Protein AF-A0A9D6J5R0-F1 (afdb_monomer_lite)

Structure (mmCIF, N/CA/C/O backbone):
data_AF-A0A9D6J5R0-F1
#
_entry.id   AF-A0A9D6J5R0-F1
#
loop_
_atom_site.group_PDB
_atom_site.id
_atom_site.type_symbol
_atom_site.label_atom_id
_atom_site.label_alt_id
_atom_site.label_comp_id
_atom_site.label_asym_id
_atom_site.label_entity_id
_atom_site.label_seq_id
_atom_site.pdbx_PDB_ins_code
_atom_site.Cartn_x
_atom_site.Cartn_y
_atom_site.Cartn_z
_atom_site.occupancy
_atom_site.B_iso_or_equiv
_atom_site.auth_seq_id
_atom_site.auth_comp_id
_atom_site.auth_asym_id
_atom_site.auth_atom_id
_atom_site.pdbx_PDB_model_num
ATOM 1 N N . MET A 1 1 ? -31.788 -23.849 7.968 1.00 37.56 1 MET A N 1
ATOM 2 C CA . MET A 1 1 ? -30.869 -22.694 8.047 1.00 37.56 1 MET A CA 1
ATOM 3 C C . MET A 1 1 ? -29.521 -23.227 8.488 1.00 37.56 1 MET A C 1
ATOM 5 O O . MET A 1 1 ? -29.416 -23.682 9.617 1.00 37.56 1 MET A O 1
ATOM 9 N N . ILE A 1 2 ? -28.543 -23.295 7.588 1.00 36.94 2 ILE A N 1
ATOM 10 C CA . ILE A 1 2 ? -27.187 -23.747 7.922 1.00 36.94 2 ILE A CA 1
ATOM 11 C C . ILE A 1 2 ? -26.351 -22.477 8.042 1.00 36.94 2 ILE A C 1
ATOM 13 O O . ILE A 1 2 ? -26.129 -21.791 7.046 1.00 36.94 2 ILE A O 1
ATOM 17 N N . GLY A 1 3 ? -25.982 -22.120 9.272 1.00 41.19 3 GLY A N 1
ATOM 18 C CA . GLY A 1 3 ? -25.091 -20.998 9.539 1.00 41.19 3 GLY A CA 1
ATOM 19 C C . GLY A 1 3 ? -23.726 -21.299 8.936 1.00 41.19 3 GLY A C 1
ATOM 20 O O . GLY A 1 3 ? -23.052 -22.232 9.368 1.00 41.19 3 GLY A O 1
ATOM 21 N N . LYS A 1 4 ? -23.337 -20.541 7.907 1.00 40.53 4 LYS A N 1
ATOM 22 C CA . LYS A 1 4 ? -21.969 -20.563 7.391 1.00 40.53 4 LYS A CA 1
ATOM 23 C C . LYS A 1 4 ? -21.061 -20.018 8.488 1.00 40.53 4 LYS A C 1
ATOM 25 O O . LYS A 1 4 ? -21.085 -18.827 8.780 1.00 40.53 4 LYS A O 1
ATOM 30 N N . ASN A 1 5 ? -20.289 -20.911 9.096 1.00 42.50 5 ASN A N 1
ATOM 31 C CA . ASN A 1 5 ? -19.138 -20.554 9.909 1.00 42.50 5 ASN A CA 1
ATOM 32 C C . ASN A 1 5 ? -18.113 -19.926 8.956 1.00 42.50 5 ASN A C 1
ATOM 34 O O . ASN A 1 5 ? -17.410 -20.636 8.239 1.00 42.50 5 ASN A O 1
ATOM 38 N N . VAL A 1 6 ? -18.104 -18.597 8.867 1.00 45.53 6 VAL A N 1
ATOM 39 C CA . VAL A 1 6 ? -17.050 -17.864 8.167 1.00 45.53 6 VAL A CA 1
ATOM 40 C C . VAL A 1 6 ? -15.828 -17.953 9.072 1.00 45.53 6 VAL A C 1
ATOM 42 O O . VAL A 1 6 ? -15.744 -17.252 10.079 1.00 45.53 6 VAL A O 1
ATOM 45 N N . GLN A 1 7 ? -14.927 -18.890 8.773 1.00 42.56 7 GLN A N 1
ATOM 46 C CA . GLN A 1 7 ? -13.601 -18.907 9.380 1.00 42.56 7 GLN A CA 1
ATOM 47 C C . GLN A 1 7 ? -12.969 -17.540 9.117 1.00 42.56 7 GLN A C 1
ATOM 49 O O . GLN A 1 7 ? -12.779 -17.152 7.966 1.00 42.56 7 GLN A O 1
ATOM 54 N N . LYS A 1 8 ? -12.695 -16.790 10.188 1.00 42.22 8 LYS A N 1
ATOM 55 C CA . LYS A 1 8 ? -11.850 -15.600 10.116 1.00 42.22 8 LYS A CA 1
ATOM 56 C C . LYS A 1 8 ? -10.459 -16.074 9.706 1.00 42.22 8 LYS A C 1
ATOM 58 O O . LYS A 1 8 ? -9.772 -16.708 10.500 1.00 42.22 8 LYS A O 1
ATOM 63 N N . VAL A 1 9 ? -10.106 -15.837 8.449 1.00 47.19 9 VAL A N 1
ATOM 64 C CA . VAL A 1 9 ? -8.767 -16.088 7.919 1.00 47.19 9 VAL A CA 1
ATOM 65 C C . VAL A 1 9 ? -7.968 -14.812 8.144 1.00 47.19 9 VAL A C 1
ATOM 67 O O . VAL A 1 9 ? -8.263 -13.777 7.548 1.00 47.19 9 VAL A O 1
ATOM 70 N N . GLU A 1 10 ? -7.005 -14.875 9.058 1.00 40.16 10 GLU A N 1
ATOM 71 C CA . GLU A 1 10 ? -6.023 -13.810 9.243 1.00 40.16 10 GLU A CA 1
ATOM 72 C C . GLU A 1 10 ? -5.066 -13.813 8.038 1.00 40.16 10 GLU A C 1
ATOM 74 O O . GLU A 1 10 ? -4.588 -14.882 7.648 1.00 40.16 10 GLU A O 1
ATOM 79 N N . PRO A 1 11 ? -4.789 -12.660 7.406 1.00 40.09 11 PRO A N 1
ATOM 80 C CA . PRO A 1 11 ? -3.810 -12.584 6.336 1.00 40.09 11 PRO A CA 1
ATOM 81 C C . PRO A 1 11 ? -2.431 -12.939 6.887 1.00 40.09 11 PRO A C 1
ATOM 83 O O . PRO A 1 11 ? -1.926 -12.327 7.831 1.00 40.09 11 PRO A O 1
ATOM 86 N N . VAL A 1 12 ? -1.818 -13.944 6.273 1.00 46.94 12 VAL A N 1
ATOM 87 C CA . VAL A 1 12 ? -0.470 -14.387 6.603 1.00 46.94 12 VAL A CA 1
ATOM 88 C C . VAL A 1 12 ? 0.517 -13.441 5.915 1.00 46.94 12 VAL A C 1
ATOM 90 O O . VAL A 1 12 ? 0.878 -13.622 4.756 1.00 46.94 12 VAL A O 1
ATOM 93 N N . TRP A 1 13 ? 0.973 -12.419 6.640 1.00 48.38 13 TRP A N 1
ATOM 94 C CA . TRP A 1 13 ? 2.070 -11.526 6.237 1.00 48.38 13 TRP A CA 1
ATOM 95 C C . TRP A 1 13 ? 3.431 -12.194 6.471 1.00 48.38 13 TRP A C 1
ATOM 97 O O . TRP A 1 13 ? 4.325 -11.624 7.103 1.00 48.38 13 TRP A O 1
ATOM 107 N N . GLU A 1 14 ? 3.569 -13.448 6.045 1.00 39.56 14 GLU A N 1
ATOM 108 C CA . GLU A 1 14 ? 4.836 -14.153 6.146 1.00 39.56 14 GLU A CA 1
ATOM 109 C C . GLU A 1 14 ? 5.825 -13.520 5.176 1.00 39.56 14 GLU A C 1
ATOM 111 O O . GLU A 1 14 ? 5.625 -13.500 3.960 1.00 39.56 14 GLU A O 1
ATOM 116 N N . THR A 1 15 ? 6.951 -13.064 5.720 1.00 38.22 15 THR A N 1
ATOM 117 C CA . THR A 1 15 ? 8.180 -12.962 4.946 1.00 38.22 15 THR A CA 1
ATOM 118 C C . THR A 1 15 ? 8.527 -14.377 4.510 1.00 38.22 15 THR A C 1
ATOM 120 O O . THR A 1 15 ? 9.216 -15.105 5.233 1.00 38.22 15 THR A O 1
ATOM 123 N N . GLN A 1 16 ? 8.032 -14.802 3.347 1.00 37.94 16 GLN A N 1
ATOM 124 C CA . GLN A 1 16 ? 8.627 -15.950 2.694 1.00 37.94 16 GLN A CA 1
ATOM 125 C C . GLN A 1 16 ? 10.123 -15.661 2.613 1.00 37.94 16 GLN A C 1
ATOM 127 O O . GLN A 1 16 ? 10.555 -14.595 2.171 1.00 37.94 16 GLN A O 1
ATOM 132 N N . THR A 1 17 ? 10.909 -16.613 3.103 1.00 36.12 17 THR A N 1
ATOM 133 C CA . THR A 1 17 ? 12.377 -16.648 3.125 1.00 36.12 17 THR A CA 1
ATOM 134 C C . THR A 1 17 ? 12.942 -16.810 1.712 1.00 36.12 17 THR A C 1
ATOM 136 O O . THR A 1 17 ? 13.875 -17.563 1.449 1.00 36.12 17 THR A O 1
ATOM 139 N N . SER A 1 18 ? 12.362 -16.084 0.771 1.00 38.81 18 SER A N 1
ATOM 140 C CA . SER A 1 18 ? 12.872 -15.869 -0.557 1.00 38.81 18 SER A CA 1
ATOM 141 C C . SER A 1 18 ? 14.034 -14.892 -0.419 1.00 38.81 18 SER A C 1
ATOM 143 O O . SER A 1 18 ? 13.887 -13.687 -0.188 1.00 38.81 18 SER A O 1
ATOM 145 N N . LYS A 1 19 ? 15.232 -15.475 -0.416 1.00 35.78 19 LYS A N 1
ATOM 146 C CA . LYS A 1 19 ? 16.489 -14.747 -0.529 1.00 35.78 19 LYS A CA 1
ATOM 147 C C . LYS A 1 19 ? 16.366 -13.856 -1.772 1.00 35.78 19 LYS A C 1
ATOM 149 O O . LYS A 1 19 ? 16.306 -14.395 -2.865 1.00 35.78 19 LYS A O 1
ATOM 154 N N . GLU A 1 20 ? 16.339 -12.535 -1.568 1.00 43.91 20 GLU A N 1
ATOM 155 C CA . GLU A 1 20 ? 16.365 -11.472 -2.601 1.00 43.91 20 GLU A CA 1
ATOM 156 C C . GLU A 1 20 ? 15.028 -10.861 -3.087 1.00 43.91 20 GLU A C 1
ATOM 158 O O . GLU A 1 20 ? 14.992 -10.278 -4.161 1.00 43.91 20 GLU A O 1
ATOM 163 N N . ILE A 1 21 ? 13.945 -10.860 -2.294 1.00 51.44 21 ILE A N 1
ATOM 164 C CA . ILE A 1 21 ? 12.719 -10.100 -2.668 1.00 51.44 21 ILE A CA 1
ATOM 165 C C . ILE A 1 21 ? 12.915 -8.573 -2.571 1.00 51.44 21 ILE A C 1
ATOM 167 O O . ILE A 1 21 ? 12.454 -7.812 -3.413 1.00 51.44 21 ILE A O 1
ATOM 171 N N . PHE A 1 22 ? 13.648 -8.077 -1.571 1.00 51.12 22 PHE A N 1
ATOM 172 C CA . PHE A 1 22 ? 13.841 -6.632 -1.426 1.00 51.12 22 PHE A CA 1
ATOM 173 C C . PHE A 1 22 ? 15.007 -6.120 -2.275 1.00 51.12 22 PHE A C 1
ATOM 175 O O . PHE A 1 22 ? 16.159 -6.139 -1.827 1.00 51.12 22 PHE A O 1
ATOM 182 N N . LEU A 1 23 ? 14.700 -5.592 -3.461 1.00 54.72 23 LEU A N 1
ATOM 183 C CA . LEU A 1 23 ? 15.693 -4.956 -4.332 1.00 54.72 23 LEU A CA 1
ATOM 184 C C . LEU A 1 23 ? 16.238 -3.630 -3.760 1.00 54.72 23 LEU A C 1
ATOM 186 O O . LEU A 1 23 ? 17.341 -3.225 -4.120 1.00 54.72 23 LEU A O 1
ATOM 190 N N . SER A 1 24 ? 15.528 -2.969 -2.831 1.00 67.81 24 SER A N 1
ATOM 191 C CA . SER A 1 24 ? 15.961 -1.696 -2.231 1.00 67.81 24 SER A CA 1
ATOM 192 C C . SER A 1 24 ? 16.086 -1.740 -0.701 1.00 67.81 24 SER A C 1
ATOM 194 O O . SER A 1 24 ? 15.292 -2.358 0.011 1.00 67.81 24 SER A O 1
ATOM 196 N N . GLU A 1 25 ? 17.089 -1.034 -0.171 1.00 75.88 25 GLU A N 1
ATOM 197 C CA . GLU A 1 25 ? 17.305 -0.846 1.275 1.00 75.88 25 GLU A CA 1
ATOM 198 C C . GLU A 1 25 ? 16.103 -0.167 1.958 1.00 75.88 25 GLU A C 1
ATOM 200 O O . GLU A 1 25 ? 15.767 -0.463 3.105 1.00 75.88 25 GLU A O 1
ATOM 205 N N . ALA A 1 26 ? 15.408 0.709 1.233 1.00 75.38 26 ALA A N 1
ATOM 206 C CA . ALA A 1 26 ? 14.221 1.388 1.728 1.00 75.38 26 ALA A CA 1
ATOM 207 C C . ALA A 1 26 ? 13.029 0.430 1.913 1.00 75.38 26 ALA A C 1
ATOM 209 O O . ALA A 1 26 ? 12.306 0.532 2.907 1.00 75.38 26 ALA A O 1
ATOM 210 N N . ALA A 1 27 ? 12.853 -0.547 1.018 1.00 74.00 27 ALA A N 1
ATOM 211 C CA . ALA A 1 27 ? 11.813 -1.561 1.165 1.00 74.00 27 ALA A CA 1
ATOM 212 C C . ALA A 1 27 ? 12.084 -2.476 2.378 1.00 74.00 27 ALA A C 1
ATOM 214 O O . ALA A 1 27 ? 11.173 -2.734 3.168 1.00 74.00 27 ALA A O 1
ATOM 215 N N . LYS A 1 28 ? 13.352 -2.854 2.620 1.00 76.81 28 LYS A N 1
ATOM 216 C CA . LYS A 1 28 ? 13.758 -3.595 3.834 1.00 76.81 28 LYS A CA 1
ATOM 217 C C . LYS A 1 28 ? 13.415 -2.829 5.113 1.00 76.81 28 LYS A C 1
ATOM 219 O O . LYS A 1 28 ? 12.818 -3.389 6.030 1.00 76.81 28 LYS A O 1
ATOM 224 N N . ARG A 1 29 ? 13.761 -1.538 5.172 1.00 81.38 29 ARG A N 1
ATOM 225 C CA . ARG A 1 29 ? 13.444 -0.666 6.320 1.00 81.38 29 ARG A CA 1
ATOM 226 C C . ARG A 1 29 ? 11.949 -0.539 6.543 1.00 81.38 29 ARG A C 1
ATOM 228 O O . ARG A 1 29 ? 11.499 -0.658 7.680 1.00 81.38 29 ARG A O 1
ATOM 235 N N . THR A 1 30 ? 11.190 -0.372 5.464 1.00 79.56 30 THR A N 1
ATOM 236 C CA . THR A 1 30 ? 9.734 -0.280 5.560 1.00 79.56 30 THR A CA 1
ATOM 237 C C . THR A 1 30 ? 9.144 -1.551 6.160 1.00 79.56 30 THR A C 1
ATOM 239 O O . THR A 1 30 ? 8.335 -1.467 7.081 1.00 79.56 30 THR A O 1
ATOM 242 N N . SER A 1 31 ? 9.602 -2.727 5.717 1.00 78.25 31 SER A N 1
ATOM 243 C CA . SER A 1 31 ? 9.169 -4.006 6.286 1.00 78.25 31 SER A CA 1
ATOM 244 C C . SER A 1 31 ? 9.413 -4.075 7.797 1.00 78.25 31 SER A C 1
ATOM 246 O O . SER A 1 31 ? 8.529 -4.499 8.538 1.00 78.25 31 SER A O 1
ATOM 248 N N . VAL A 1 32 ? 10.579 -3.634 8.281 1.00 81.88 32 VAL A N 1
ATOM 249 C CA . VAL A 1 32 ? 10.889 -3.610 9.723 1.00 81.88 32 VAL A CA 1
ATOM 250 C C . VAL A 1 32 ? 9.964 -2.647 10.474 1.00 81.88 32 VAL A C 1
ATOM 252 O O . VAL A 1 32 ? 9.397 -3.015 11.504 1.00 81.88 32 VAL A O 1
ATOM 255 N N . SER A 1 33 ? 9.772 -1.433 9.955 1.00 83.44 33 SER A N 1
ATOM 256 C CA . SER A 1 33 ? 8.907 -0.417 10.566 1.00 83.44 33 SER A CA 1
ATOM 257 C C . SER A 1 33 ? 7.441 -0.854 10.631 1.00 83.44 33 SER A C 1
ATOM 259 O O . SER A 1 33 ? 6.781 -0.634 11.647 1.00 83.44 33 SER A O 1
ATOM 261 N N . LEU A 1 34 ? 6.942 -1.519 9.586 1.00 80.69 34 LEU A N 1
ATOM 262 C CA . LEU A 1 34 ? 5.587 -2.069 9.543 1.00 80.69 34 LEU A CA 1
ATOM 263 C C . LEU A 1 34 ? 5.383 -3.152 10.604 1.00 80.69 34 LEU A C 1
ATOM 265 O O . LEU A 1 34 ? 4.410 -3.090 11.353 1.00 80.69 34 LEU A O 1
ATOM 269 N N . GLN A 1 35 ? 6.316 -4.098 10.722 1.00 78.69 35 GLN A N 1
ATOM 270 C CA . GLN A 1 35 ? 6.246 -5.151 11.741 1.00 78.69 35 GLN A CA 1
ATOM 271 C C . GLN A 1 35 ? 6.298 -4.570 13.162 1.00 78.69 35 GLN A C 1
ATOM 273 O O . GLN A 1 35 ? 5.526 -4.967 14.035 1.00 78.69 35 GLN A O 1
ATOM 278 N N . ALA A 1 36 ? 7.153 -3.568 13.389 1.00 83.50 36 ALA A N 1
ATOM 279 C CA . ALA A 1 36 ? 7.236 -2.880 14.673 1.00 83.50 36 ALA A CA 1
ATOM 280 C C . ALA A 1 36 ? 5.952 -2.110 15.023 1.00 83.50 36 ALA A C 1
ATOM 282 O O . ALA A 1 36 ? 5.570 -2.060 16.192 1.00 83.50 36 ALA A O 1
ATOM 283 N N . TRP A 1 37 ? 5.289 -1.497 14.037 1.00 82.38 37 TRP A N 1
ATOM 284 C CA . TRP A 1 37 ? 4.001 -0.831 14.236 1.00 82.38 37 TRP A CA 1
ATOM 285 C C . TRP A 1 37 ? 2.895 -1.839 14.573 1.00 82.38 37 TRP A C 1
ATOM 287 O O . TRP A 1 37 ? 2.237 -1.684 15.602 1.00 82.38 37 TRP A O 1
ATOM 297 N N . LYS A 1 38 ? 2.767 -2.924 13.799 1.00 74.06 38 LYS A N 1
ATOM 298 C CA . LYS A 1 38 ? 1.783 -3.990 14.051 1.00 74.06 38 LYS A CA 1
ATOM 299 C C . LYS A 1 38 ? 1.915 -4.600 15.447 1.00 74.06 38 LYS A C 1
ATOM 301 O O . LYS A 1 38 ? 0.924 -4.729 16.162 1.00 74.06 38 LYS A O 1
ATOM 306 N N . GLY A 1 39 ? 3.145 -4.903 15.868 1.00 75.25 39 GLY A N 1
ATOM 307 C CA . GLY A 1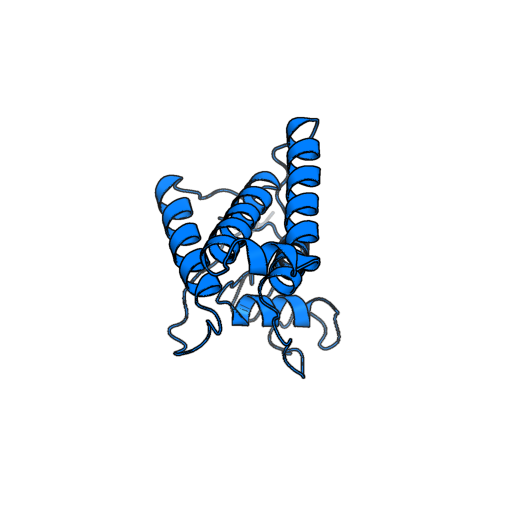 39 ? 3.415 -5.485 17.185 1.00 75.25 39 GLY A CA 1
ATOM 308 C C . GLY A 1 39 ? 3.049 -4.578 18.367 1.00 75.25 39 GLY A C 1
ATOM 309 O O . GLY A 1 39 ? 2.806 -5.080 19.461 1.00 75.25 39 GLY A O 1
ATOM 310 N N . LYS A 1 40 ? 2.984 -3.254 18.171 1.00 77.81 40 LYS A N 1
ATOM 311 C CA . LYS A 1 40 ? 2.610 -2.296 19.227 1.00 77.81 40 LYS A CA 1
ATOM 312 C C . LYS A 1 40 ? 1.104 -2.170 19.418 1.00 77.81 40 LYS A C 1
ATOM 314 O O . LYS A 1 40 ? 0.668 -1.905 20.534 1.00 77.81 40 LYS A O 1
ATOM 319 N N . GLU A 1 41 ? 0.327 -2.326 18.352 1.00 70.12 41 GLU A N 1
ATOM 320 C CA . GLU A 1 41 ? -1.106 -2.019 18.373 1.00 70.12 41 GLU A CA 1
ATOM 321 C C . GLU A 1 41 ? -2.014 -3.251 18.529 1.00 70.12 41 GLU A C 1
ATOM 323 O O . GLU A 1 41 ? -3.219 -3.084 18.700 1.00 70.12 41 GLU A O 1
ATOM 328 N N . ASN A 1 42 ? -1.457 -4.473 18.538 1.00 63.00 42 ASN A N 1
ATOM 329 C CA . ASN A 1 42 ? -2.205 -5.738 18.670 1.00 63.00 42 ASN A CA 1
ATOM 330 C C . ASN A 1 42 ? -3.452 -5.774 17.762 1.00 63.00 42 ASN A C 1
ATOM 332 O O . ASN A 1 42 ? -4.577 -6.056 18.188 1.00 63.00 42 ASN A O 1
ATOM 336 N N . LEU A 1 43 ? -3.241 -5.376 16.508 1.00 68.69 43 LEU A N 1
ATOM 337 C CA . LEU A 1 43 ? -4.297 -5.174 15.530 1.00 68.69 43 LEU A CA 1
ATOM 338 C C . LEU A 1 43 ? -4.824 -6.544 15.104 1.00 68.69 43 LEU A C 1
ATOM 340 O O . LEU A 1 43 ? -4.090 -7.341 14.550 1.00 68.69 43 LEU A O 1
ATOM 344 N N . THR A 1 44 ? -6.089 -6.818 15.418 1.00 72.88 44 THR A N 1
ATOM 345 C CA . THR A 1 44 ? -6.830 -8.034 15.013 1.00 72.88 44 THR A CA 1
ATOM 346 C C . THR A 1 44 ? -8.156 -7.666 14.335 1.00 72.88 44 THR A C 1
ATOM 348 O O . THR A 1 44 ? -9.108 -8.448 14.265 1.00 72.88 44 THR A O 1
ATOM 351 N N . ARG A 1 45 ? -8.243 -6.412 13.878 1.00 84.19 45 ARG A N 1
ATOM 352 C CA . ARG A 1 45 ? -9.425 -5.801 13.265 1.00 84.19 45 ARG A CA 1
ATOM 353 C C . ARG A 1 45 ? -9.234 -5.626 11.764 1.00 84.19 45 ARG A C 1
ATOM 355 O O . ARG A 1 45 ? -8.118 -5.687 11.251 1.00 84.19 45 ARG A O 1
ATOM 362 N N . GLU A 1 46 ? -10.334 -5.336 11.081 1.00 88.38 46 GLU A N 1
ATOM 363 C CA . GLU A 1 46 ? -10.288 -4.912 9.686 1.00 88.38 46 GLU A CA 1
ATOM 364 C C . GLU A 1 46 ? -9.535 -3.579 9.551 1.00 88.38 46 GLU A C 1
ATOM 366 O O . GLU A 1 46 ? -9.638 -2.681 10.402 1.00 88.38 46 GLU A O 1
ATOM 371 N N . ALA A 1 47 ? -8.749 -3.477 8.483 1.00 88.19 47 ALA A N 1
ATOM 372 C CA . ALA A 1 47 ? -8.011 -2.286 8.120 1.00 88.19 47 ALA A CA 1
ATOM 373 C C . ALA A 1 47 ? -8.974 -1.209 7.626 1.00 88.19 47 ALA A C 1
ATOM 375 O O . ALA A 1 47 ? -9.915 -1.469 6.877 1.00 88.19 47 ALA A O 1
ATOM 376 N N . THR A 1 48 ? -8.694 0.022 8.014 1.00 89.50 48 THR A N 1
ATOM 377 C CA . THR A 1 48 ? -9.405 1.222 7.592 1.00 89.50 48 THR A CA 1
ATOM 378 C C . THR A 1 48 ? -8.509 2.065 6.692 1.00 89.50 48 THR A C 1
ATOM 380 O O . THR A 1 48 ? -7.301 1.844 6.585 1.00 89.50 48 THR A O 1
ATOM 383 N N . GLN A 1 49 ? -9.080 3.098 6.077 1.00 88.75 49 GLN A N 1
ATOM 384 C CA . GLN A 1 49 ? -8.305 4.060 5.290 1.00 88.75 49 GLN A CA 1
ATOM 385 C C . GLN A 1 49 ? -7.206 4.752 6.117 1.00 88.75 49 GLN A C 1
ATOM 387 O O . GLN A 1 49 ? -6.128 5.018 5.591 1.00 88.75 49 GLN A O 1
ATOM 392 N N . ALA A 1 50 ? -7.432 4.984 7.416 1.00 88.44 50 ALA A N 1
ATOM 393 C CA . ALA A 1 50 ? -6.421 5.558 8.304 1.00 88.44 50 ALA A CA 1
ATOM 394 C C . ALA A 1 50 ? -5.200 4.637 8.464 1.00 88.44 50 ALA A C 1
ATOM 396 O O . ALA A 1 50 ? -4.066 5.112 8.499 1.00 88.44 50 ALA A O 1
ATOM 397 N N . ASP A 1 51 ? -5.417 3.320 8.486 1.00 88.44 51 ASP A N 1
ATOM 398 C CA . ASP A 1 51 ? -4.329 2.342 8.541 1.00 88.44 51 ASP A CA 1
ATOM 399 C C . ASP A 1 51 ? -3.518 2.342 7.247 1.00 88.44 51 ASP A C 1
ATOM 401 O O . ASP A 1 51 ? -2.291 2.305 7.291 1.00 88.44 51 ASP A O 1
ATOM 405 N N . LEU A 1 52 ? -4.181 2.456 6.090 1.00 88.94 52 LEU A N 1
ATOM 406 C CA . LEU A 1 52 ? -3.490 2.580 4.805 1.00 88.94 52 LEU A CA 1
ATOM 407 C C . LEU A 1 52 ? -2.660 3.863 4.716 1.00 88.94 52 LEU A C 1
ATOM 409 O O . LEU A 1 52 ? -1.517 3.812 4.267 1.00 88.94 52 LEU A O 1
ATOM 413 N N . VAL A 1 53 ? -3.181 4.995 5.198 1.00 90.38 53 VAL A N 1
ATOM 414 C CA . VAL A 1 53 ? -2.408 6.244 5.285 1.00 90.38 53 VAL A CA 1
ATOM 415 C C . VAL A 1 53 ? -1.217 6.080 6.229 1.00 90.38 53 VAL A C 1
ATOM 417 O O . VAL A 1 53 ? -0.107 6.491 5.890 1.00 90.38 53 VAL A O 1
ATOM 420 N N . ARG A 1 54 ? -1.395 5.412 7.377 1.00 89.56 54 ARG A N 1
ATOM 421 C CA . ARG A 1 54 ? -0.294 5.129 8.307 1.00 89.56 54 ARG A CA 1
ATOM 422 C C . ARG A 1 54 ? 0.793 4.275 7.657 1.00 89.56 54 ARG A C 1
ATOM 424 O O . ARG A 1 54 ? 1.968 4.619 7.761 1.00 89.56 54 ARG A O 1
ATOM 431 N N . ILE A 1 55 ? 0.406 3.203 6.971 1.00 88.50 55 ILE A N 1
ATOM 432 C CA . ILE A 1 55 ? 1.312 2.341 6.204 1.00 88.50 55 ILE A CA 1
ATOM 433 C C . ILE A 1 55 ? 2.034 3.161 5.129 1.00 88.50 55 ILE A C 1
ATOM 435 O O . ILE A 1 55 ? 3.255 3.075 5.012 1.00 88.50 55 ILE A O 1
ATOM 439 N N . GLY A 1 56 ? 1.310 4.003 4.389 1.00 89.38 56 GLY A N 1
ATOM 440 C CA . GLY A 1 56 ? 1.883 4.858 3.356 1.00 89.38 56 GLY A CA 1
ATOM 441 C C . GLY A 1 56 ? 2.930 5.838 3.890 1.00 89.38 56 GLY A C 1
ATOM 442 O O . GLY A 1 56 ? 4.008 5.966 3.311 1.00 89.38 56 GLY A O 1
ATOM 443 N N . ASN A 1 57 ? 2.671 6.453 5.044 1.00 90.31 57 ASN A N 1
ATOM 444 C CA . ASN A 1 57 ? 3.642 7.320 5.713 1.00 90.31 57 ASN A CA 1
ATOM 445 C C . ASN A 1 57 ? 4.927 6.561 6.086 1.00 90.31 57 ASN A C 1
ATOM 447 O O . ASN A 1 57 ? 6.019 7.087 5.886 1.00 90.31 57 ASN A O 1
ATOM 451 N N . LEU A 1 58 ? 4.833 5.300 6.526 1.00 88.56 58 LEU A N 1
ATOM 452 C CA . LEU A 1 58 ? 6.018 4.476 6.807 1.00 88.56 58 LEU A CA 1
ATOM 453 C C . LEU A 1 58 ? 6.866 4.210 5.549 1.00 88.56 58 LEU A C 1
ATOM 455 O O . LEU A 1 58 ? 8.097 4.166 5.646 1.00 88.56 58 LEU A O 1
ATOM 459 N N . PHE A 1 59 ? 6.238 4.065 4.375 1.00 86.62 59 PHE A N 1
ATOM 460 C CA . PHE A 1 59 ? 6.949 3.949 3.094 1.00 86.62 59 PHE A CA 1
ATOM 461 C C . PHE A 1 59 ? 7.688 5.239 2.730 1.00 86.62 59 PHE A C 1
ATOM 463 O O . PHE A 1 59 ? 8.878 5.190 2.414 1.00 86.62 59 PHE A O 1
ATOM 470 N N . VAL A 1 60 ? 7.019 6.391 2.819 1.00 87.75 60 VAL A N 1
ATOM 471 C CA . VAL A 1 60 ? 7.619 7.706 2.531 1.00 87.75 60 VAL A CA 1
ATOM 472 C C . VAL A 1 60 ? 8.776 8.010 3.488 1.00 87.75 60 VAL A C 1
ATOM 474 O O . VAL A 1 60 ? 9.860 8.400 3.045 1.00 87.75 60 VAL A O 1
ATOM 477 N N . GLU A 1 61 ? 8.594 7.770 4.789 1.00 88.06 61 GLU A N 1
ATOM 478 C CA . GLU A 1 61 ? 9.639 7.939 5.804 1.00 88.06 61 GLU A CA 1
ATOM 479 C C . GLU A 1 61 ? 10.859 7.063 5.491 1.00 88.06 61 GLU A C 1
ATOM 481 O O . GLU A 1 61 ? 11.989 7.551 5.456 1.00 88.06 61 GLU A O 1
ATOM 486 N N . SER A 1 62 ? 10.640 5.781 5.193 1.00 85.38 62 SER A N 1
ATOM 487 C CA . SER A 1 62 ? 11.727 4.845 4.892 1.00 85.38 62 SER A CA 1
ATOM 488 C C . SER A 1 62 ? 12.455 5.205 3.598 1.00 85.38 62 SER A C 1
ATOM 490 O O . SER A 1 62 ? 13.681 5.107 3.540 1.00 85.38 62 SER A O 1
ATOM 492 N N . PHE A 1 63 ? 11.732 5.654 2.569 1.00 84.19 63 PHE A N 1
ATOM 493 C CA . PHE A 1 63 ? 12.333 6.107 1.318 1.00 84.19 63 PHE A CA 1
ATOM 494 C C . PHE A 1 63 ? 13.172 7.373 1.517 1.00 84.19 63 PHE A C 1
ATOM 496 O O . PHE A 1 63 ? 14.333 7.406 1.100 1.00 84.19 63 PHE A O 1
ATOM 503 N N . SER A 1 64 ? 12.635 8.382 2.209 1.00 84.75 64 SER A N 1
ATOM 504 C CA . SER A 1 64 ? 13.327 9.658 2.435 1.00 84.75 64 SER A CA 1
ATOM 505 C C . SER A 1 64 ? 14.661 9.492 3.168 1.00 84.75 64 SER A C 1
ATOM 507 O O . SER A 1 64 ? 15.641 10.138 2.812 1.00 84.75 64 SER A O 1
ATOM 509 N N . GLN A 1 65 ? 14.751 8.548 4.109 1.00 84.38 65 GLN A N 1
ATOM 510 C CA . GLN A 1 65 ? 15.989 8.235 4.833 1.00 84.38 65 GLN A CA 1
ATOM 511 C C . GLN A 1 65 ? 17.093 7.625 3.958 1.00 84.38 65 GLN A C 1
ATOM 513 O O . GLN A 1 65 ? 18.257 7.627 4.356 1.00 84.38 65 GLN A O 1
ATOM 518 N N . THR A 1 66 ? 16.756 7.087 2.784 1.00 78.88 66 THR A N 1
ATOM 519 C CA . THR A 1 66 ? 17.746 6.499 1.863 1.00 78.88 66 THR A CA 1
ATOM 520 C C . THR A 1 66 ? 18.296 7.484 0.839 1.00 78.88 66 THR A C 1
ATOM 522 O O . THR A 1 66 ? 19.172 7.124 0.052 1.00 78.88 66 THR A O 1
ATOM 525 N N . LYS A 1 67 ? 17.796 8.721 0.831 1.00 79.50 67 LYS A N 1
ATOM 526 C CA . LYS A 1 67 ? 18.148 9.744 -0.152 1.00 79.50 67 LYS A CA 1
ATOM 527 C C . LYS A 1 67 ? 18.664 10.990 0.557 1.00 79.50 67 LYS A C 1
ATOM 529 O O . LYS A 1 67 ? 18.243 11.324 1.661 1.00 79.50 67 LYS A O 1
ATOM 534 N N . THR A 1 68 ? 19.579 11.708 -0.081 1.00 78.50 68 THR A N 1
ATOM 535 C CA . THR A 1 68 ? 19.979 13.030 0.412 1.00 78.50 68 THR A CA 1
ATOM 536 C C . THR A 1 68 ? 18.871 14.060 0.147 1.00 78.50 68 THR A C 1
ATOM 538 O O . THR A 1 68 ? 18.065 13.873 -0.771 1.00 78.50 68 THR A O 1
ATOM 541 N N . PRO A 1 69 ? 18.827 15.187 0.885 1.00 77.25 69 PRO A N 1
ATOM 542 C CA . PRO A 1 69 ? 17.868 16.260 0.614 1.00 77.25 69 PRO A CA 1
ATOM 543 C C . PRO A 1 69 ? 17.918 16.771 -0.830 1.00 77.25 69 PRO A C 1
ATOM 545 O O . PRO A 1 69 ? 16.879 17.098 -1.399 1.00 77.25 69 PRO A O 1
ATOM 548 N N . ASP A 1 70 ? 19.107 16.805 -1.437 1.00 75.88 70 ASP A N 1
ATOM 549 C CA . ASP A 1 70 ? 19.265 17.195 -2.838 1.00 75.88 70 ASP A CA 1
ATOM 550 C C . ASP A 1 70 ? 18.631 16.165 -3.768 1.00 75.88 70 ASP A C 1
ATOM 552 O O . ASP A 1 70 ? 17.853 16.538 -4.638 1.00 75.88 70 ASP A O 1
ATOM 556 N N . GLN A 1 71 ? 18.870 14.870 -3.538 1.00 77.06 71 GLN A N 1
ATOM 557 C CA . GLN A 1 71 ? 18.244 13.799 -4.314 1.00 77.06 71 GLN A CA 1
ATOM 558 C C . GLN A 1 71 ? 16.715 13.864 -4.237 1.00 77.06 71 GLN A C 1
ATOM 560 O O . GLN A 1 71 ? 16.060 13.814 -5.273 1.00 77.06 71 GLN A O 1
ATOM 565 N N . LEU A 1 72 ? 16.140 14.063 -3.048 1.00 75.19 72 LEU A N 1
ATOM 566 C CA . LEU A 1 72 ? 14.686 14.176 -2.873 1.00 75.19 72 LEU A CA 1
ATOM 567 C C . LEU A 1 72 ? 14.070 15.335 -3.667 1.00 75.19 72 LEU A C 1
ATOM 569 O O . LEU A 1 72 ? 12.964 15.196 -4.183 1.00 75.19 72 LEU A O 1
ATOM 573 N N . ARG A 1 73 ? 14.787 16.455 -3.836 1.00 69.06 73 ARG A N 1
ATOM 574 C CA . ARG A 1 73 ? 14.319 17.591 -4.652 1.00 69.06 73 ARG A CA 1
ATOM 575 C C . ARG A 1 73 ? 14.232 17.267 -6.142 1.00 69.06 73 ARG A C 1
ATOM 577 O O . ARG A 1 73 ? 13.435 17.892 -6.837 1.00 69.06 73 ARG A O 1
ATOM 584 N N . PHE A 1 74 ? 15.032 16.318 -6.628 1.00 68.06 74 PHE A N 1
ATOM 585 C CA . PHE A 1 74 ? 15.008 15.887 -8.028 1.00 68.06 74 PHE A CA 1
ATOM 586 C C . PHE A 1 74 ? 13.915 14.846 -8.314 1.00 68.06 74 PHE A C 1
ATOM 588 O O . PHE A 1 74 ? 13.470 14.737 -9.457 1.00 68.06 74 PHE A O 1
ATOM 595 N N . PHE A 1 75 ? 13.427 14.121 -7.302 1.00 67.75 75 PHE A N 1
ATOM 596 C CA . PHE A 1 75 ? 12.384 13.109 -7.478 1.00 67.75 75 PHE A CA 1
ATOM 597 C C . PHE A 1 75 ? 10.980 13.727 -7.469 1.00 67.75 75 PHE A C 1
ATOM 599 O O . PHE A 1 75 ? 10.316 13.816 -6.437 1.00 67.75 75 PHE A O 1
ATOM 606 N N . GLY A 1 76 ? 10.493 14.112 -8.653 1.00 64.94 76 GLY A N 1
ATOM 607 C CA . GLY A 1 76 ? 9.129 14.626 -8.833 1.00 64.94 76 GLY A CA 1
ATOM 608 C C . GLY A 1 76 ? 8.036 13.685 -8.302 1.00 64.94 76 GLY A C 1
ATOM 609 O O . GLY A 1 76 ? 7.065 14.160 -7.716 1.00 64.94 76 GLY A O 1
ATOM 610 N N . ASN A 1 77 ? 8.226 12.367 -8.428 1.00 73.81 77 ASN A N 1
ATOM 611 C CA . ASN A 1 77 ? 7.258 11.348 -7.999 1.00 73.81 77 ASN A CA 1
ATOM 612 C C . ASN A 1 77 ? 7.161 11.222 -6.468 1.00 73.81 77 ASN A C 1
ATOM 614 O O . ASN A 1 77 ? 6.062 11.072 -5.935 1.00 73.81 77 ASN A O 1
ATOM 618 N N . PHE A 1 78 ? 8.279 11.390 -5.749 1.00 78.50 78 PHE A N 1
ATOM 619 C CA . PHE A 1 78 ? 8.294 11.414 -4.280 1.00 78.50 78 PHE A CA 1
ATOM 620 C C . PHE A 1 78 ? 7.367 12.509 -3.737 1.00 78.50 78 PHE A C 1
ATOM 622 O O . PHE A 1 78 ? 6.506 12.250 -2.898 1.00 78.50 78 PHE A O 1
ATOM 629 N N . ARG A 1 79 ? 7.467 13.722 -4.297 1.00 81.25 79 ARG A N 1
ATOM 630 C CA . ARG A 1 79 ? 6.608 14.846 -3.907 1.00 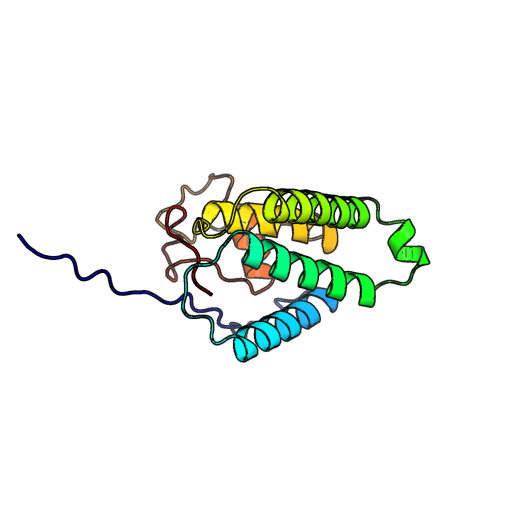81.25 79 ARG A CA 1
ATOM 631 C C . ARG A 1 79 ? 5.129 14.584 -4.209 1.00 81.25 79 ARG A C 1
ATOM 633 O O . ARG A 1 79 ? 4.273 15.030 -3.454 1.00 81.25 79 ARG A O 1
ATOM 640 N N . GLN A 1 80 ? 4.813 13.878 -5.296 1.00 83.31 80 GLN A N 1
ATOM 641 C CA . GLN A 1 80 ? 3.427 13.511 -5.611 1.00 83.31 80 GLN A CA 1
ATOM 642 C C . GLN A 1 80 ? 2.863 12.501 -4.608 1.00 83.31 80 GLN A C 1
ATOM 644 O O . GLN A 1 80 ? 1.728 12.663 -4.165 1.00 83.31 80 GLN A O 1
ATOM 649 N N . SER A 1 81 ? 3.663 11.514 -4.198 1.00 85.25 81 SER A N 1
ATOM 650 C CA . SER A 1 81 ? 3.294 10.557 -3.148 1.00 85.25 81 SER A CA 1
ATOM 651 C C . SER A 1 81 ? 3.027 11.246 -1.805 1.00 85.25 81 SER A C 1
ATOM 653 O O . SER A 1 81 ? 2.006 10.978 -1.171 1.00 85.25 81 SER A O 1
ATOM 655 N N . GLU A 1 82 ? 3.879 12.194 -1.398 1.00 86.00 82 GLU A N 1
ATOM 656 C CA . GLU A 1 82 ? 3.656 12.999 -0.187 1.00 86.00 82 GLU A CA 1
ATOM 657 C C . GLU A 1 82 ? 2.364 13.820 -0.264 1.00 86.00 82 GLU A C 1
ATOM 659 O O . GLU A 1 82 ? 1.548 13.786 0.657 1.00 86.00 82 GLU A O 1
ATOM 664 N N . LEU A 1 83 ? 2.145 14.538 -1.371 1.00 87.31 83 LEU A N 1
ATOM 665 C CA . LEU A 1 83 ? 0.939 15.350 -1.564 1.00 87.31 83 LEU A CA 1
ATOM 666 C C . LEU A 1 83 ? -0.333 14.493 -1.581 1.00 87.31 83 LEU A C 1
ATOM 668 O O . LEU A 1 83 ? -1.364 14.908 -1.047 1.00 87.31 83 LEU A O 1
ATOM 672 N N . TYR A 1 84 ? -0.263 13.299 -2.170 1.00 88.06 84 TYR A N 1
ATOM 673 C CA . TYR A 1 84 ? -1.366 12.345 -2.184 1.00 88.06 84 TYR A CA 1
ATOM 674 C C . TYR A 1 84 ? -1.756 11.912 -0.766 1.00 88.06 84 TYR A C 1
ATOM 676 O O . TYR A 1 84 ? -2.930 12.015 -0.403 1.00 88.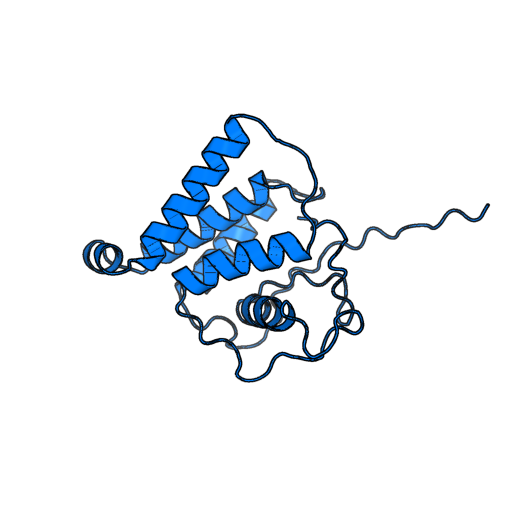06 84 TYR A O 1
ATOM 684 N N . LEU A 1 85 ? -0.783 11.505 0.057 1.00 89.88 85 LEU A N 1
ATOM 685 C CA . LEU A 1 85 ? -1.033 11.116 1.448 1.00 89.88 85 LEU A CA 1
ATOM 686 C C . LEU A 1 85 ? -1.564 12.285 2.285 1.00 89.88 85 LEU A C 1
ATOM 688 O O . LEU A 1 85 ? -2.557 12.114 2.986 1.00 89.88 85 LEU A O 1
ATOM 692 N N . GLN A 1 86 ? -0.983 13.482 2.152 1.00 88.62 86 GLN A N 1
ATOM 693 C CA . GLN A 1 86 ? -1.453 14.684 2.856 1.00 88.62 86 GLN A CA 1
ATOM 694 C C . GLN A 1 86 ? -2.905 15.034 2.500 1.00 88.62 86 GLN A C 1
ATOM 696 O O . GLN A 1 86 ? -3.705 15.375 3.372 1.00 88.62 86 GLN A O 1
ATOM 701 N N . SER A 1 87 ? -3.272 14.933 1.218 1.00 87.25 87 SER A N 1
ATOM 702 C CA . SER A 1 87 ? -4.645 15.176 0.768 1.00 87.25 87 SER A CA 1
ATOM 703 C C . SER A 1 87 ? -5.632 14.170 1.366 1.00 87.25 87 SER A C 1
ATOM 705 O O . SER A 1 87 ? -6.753 14.540 1.726 1.00 87.25 87 SER A O 1
ATOM 707 N N . LEU A 1 88 ? -5.239 12.900 1.464 1.00 86.31 88 LEU A N 1
ATOM 708 C CA . LEU A 1 88 ? -6.072 11.859 2.062 1.00 86.31 88 LEU A CA 1
ATOM 709 C C . LEU A 1 88 ? -6.199 12.029 3.572 1.00 86.31 88 LEU A C 1
ATOM 711 O O . LEU A 1 88 ? -7.308 11.969 4.088 1.00 86.31 88 LEU A O 1
ATOM 715 N N . GLU A 1 89 ? -5.103 12.307 4.271 1.00 86.69 89 GLU A N 1
ATOM 716 C CA . GLU A 1 89 ? -5.109 12.565 5.712 1.00 86.69 89 GLU A CA 1
ATOM 717 C C . GLU A 1 89 ? -6.021 13.745 6.070 1.00 86.69 89 GLU A C 1
ATOM 719 O O . GLU A 1 89 ? -6.841 13.661 6.990 1.00 86.69 89 GLU A O 1
ATOM 724 N N . LYS A 1 90 ? -5.972 14.818 5.272 1.00 86.69 90 LYS A N 1
ATOM 725 C CA . LYS A 1 90 ? -6.909 15.935 5.399 1.00 86.69 90 LYS A CA 1
ATOM 726 C C . LYS A 1 90 ? -8.362 15.477 5.221 1.00 86.69 90 LYS A C 1
ATOM 728 O O . LYS A 1 90 ? -9.207 15.796 6.046 1.00 86.69 90 LYS A O 1
ATOM 733 N N . THR A 1 91 ? -8.646 14.678 4.196 1.00 83.00 91 THR A N 1
ATOM 734 C CA . THR A 1 91 ? -10.009 14.179 3.931 1.00 83.00 91 THR A CA 1
ATOM 735 C C . THR A 1 91 ? -10.527 13.289 5.069 1.00 83.00 91 THR A C 1
ATOM 737 O O . THR A 1 91 ? -11.685 13.399 5.473 1.00 83.00 91 THR A O 1
ATOM 740 N N . LEU A 1 92 ? -9.665 12.431 5.623 1.00 83.25 92 LEU A N 1
ATOM 741 C CA . LEU A 1 92 ? -9.996 11.546 6.742 1.00 83.25 92 LEU A CA 1
ATOM 742 C C . LEU A 1 92 ? -10.276 12.320 8.028 1.00 83.25 92 LEU A C 1
ATOM 744 O O . LEU A 1 92 ? -11.236 12.002 8.728 1.00 83.25 92 LEU A O 1
ATOM 748 N N . SER A 1 93 ? -9.469 13.343 8.322 1.00 78.12 93 SER A N 1
ATOM 749 C CA . SER A 1 93 ? -9.688 14.199 9.494 1.00 78.12 93 SER A CA 1
ATOM 750 C C . SER A 1 93 ? -10.957 15.047 9.376 1.00 78.12 93 SER A C 1
ATOM 752 O O . SER A 1 93 ? -11.535 15.421 10.395 1.00 78.12 93 SER A O 1
ATOM 754 N N . GLU A 1 94 ? -11.421 15.302 8.151 1.00 72.75 94 GLU A N 1
ATOM 755 C CA . GLU A 1 94 ? -12.610 16.105 7.895 1.00 72.75 94 GLU A CA 1
ATOM 756 C C . GLU A 1 94 ? -13.918 15.300 7.882 1.00 72.75 94 GLU A C 1
ATOM 758 O O . GLU A 1 94 ? -14.924 15.893 8.262 1.00 72.75 94 GLU A O 1
ATOM 763 N N . ASN A 1 95 ? -13.973 14.012 7.480 1.00 61.44 95 ASN A N 1
ATOM 764 C CA . ASN A 1 95 ? -15.293 13.360 7.329 1.00 61.44 95 ASN A CA 1
ATOM 765 C C . ASN A 1 95 ? -15.453 11.822 7.342 1.00 61.44 95 ASN A C 1
ATOM 767 O O . ASN A 1 95 ? -16.604 11.393 7.285 1.00 61.44 95 ASN A O 1
ATOM 771 N N . ILE A 1 96 ? -14.441 10.946 7.397 1.00 59.00 96 ILE A N 1
ATOM 772 C CA . ILE A 1 96 ? -14.712 9.488 7.289 1.00 59.00 96 ILE A CA 1
ATOM 773 C C . ILE A 1 96 ? -13.720 8.669 8.117 1.00 59.00 96 ILE A C 1
ATOM 775 O O . ILE A 1 96 ? -12.527 8.661 7.835 1.00 59.00 96 ILE A O 1
ATOM 779 N N . THR A 1 97 ? -14.216 7.915 9.103 1.00 65.56 97 THR A N 1
ATOM 780 C CA . THR A 1 97 ? -13.431 6.885 9.803 1.00 65.56 97 THR A CA 1
ATOM 781 C C . THR A 1 97 ? -14.268 5.620 10.000 1.00 65.56 97 THR A C 1
ATOM 783 O O . THR A 1 97 ? -15.472 5.693 10.239 1.00 65.56 97 THR A O 1
ATOM 786 N N . GLY A 1 98 ? -13.637 4.447 9.871 1.00 71.75 98 GLY A N 1
ATOM 787 C CA . GLY A 1 98 ? -14.220 3.165 10.290 1.00 71.75 98 GLY A CA 1
ATOM 788 C C . GLY A 1 98 ? -14.816 2.265 9.204 1.00 71.75 98 GLY A C 1
ATOM 789 O O . GLY A 1 98 ? -15.266 1.176 9.544 1.00 71.75 98 GLY A O 1
ATOM 790 N N . VAL A 1 99 ? -14.807 2.659 7.924 1.00 82.62 99 VAL A N 1
ATOM 791 C CA . VAL A 1 99 ? -15.192 1.744 6.833 1.00 82.62 99 VAL A CA 1
ATOM 792 C C . VAL A 1 99 ? -14.013 0.812 6.515 1.00 82.62 99 VAL A C 1
ATOM 794 O O . VAL A 1 99 ? -12.914 1.321 6.252 1.00 82.62 99 VAL A O 1
ATOM 797 N N . PRO A 1 100 ? -14.212 -0.520 6.546 1.00 88.75 100 PRO A N 1
ATOM 798 C CA . PRO A 1 100 ? -13.199 -1.483 6.133 1.00 88.75 100 PRO A CA 1
ATOM 799 C C . PRO A 1 100 ? -12.770 -1.268 4.684 1.00 88.75 100 PRO A C 1
ATOM 801 O O . PRO A 1 100 ? -13.600 -0.979 3.821 1.00 88.75 100 PRO A O 1
ATOM 804 N N . VAL A 1 101 ? -11.477 -1.418 4.411 1.00 90.81 101 VAL A N 1
ATOM 805 C CA . VAL A 1 101 ? -10.946 -1.305 3.049 1.00 90.81 101 VAL A CA 1
ATOM 806 C C . VAL A 1 101 ? -10.902 -2.675 2.387 1.00 90.81 101 VAL A C 1
ATOM 808 O O . VAL A 1 101 ? -10.396 -3.633 2.976 1.00 90.81 101 VAL A O 1
ATOM 811 N N . GLN A 1 102 ? -11.404 -2.757 1.155 1.00 92.94 102 GLN A N 1
ATOM 812 C CA . GLN A 1 102 ? -11.325 -3.964 0.337 1.00 92.94 102 GLN A CA 1
ATOM 813 C C . GLN A 1 102 ? -9.876 -4.253 -0.077 1.00 92.94 102 GLN A C 1
ATOM 815 O O . GLN A 1 102 ? -9.061 -3.340 -0.249 1.00 92.94 102 GLN A O 1
ATOM 820 N N . ARG A 1 103 ? -9.531 -5.530 -0.263 1.00 93.00 103 ARG A N 1
ATOM 821 C CA . ARG A 1 103 ? -8.185 -5.934 -0.707 1.00 93.00 103 ARG A CA 1
ATOM 822 C C . ARG A 1 103 ? -7.792 -5.316 -2.038 1.00 93.00 103 ARG A C 1
ATOM 824 O O . ARG A 1 103 ? -6.645 -4.896 -2.183 1.00 93.00 103 ARG A O 1
ATOM 831 N N . SER A 1 104 ? -8.719 -5.255 -2.989 1.00 92.75 104 SER A N 1
ATOM 832 C CA . SER A 1 104 ? -8.480 -4.649 -4.299 1.00 92.75 104 SER A CA 1
ATOM 833 C C . SER A 1 104 ? -8.075 -3.177 -4.172 1.00 92.75 104 SER A C 1
ATOM 835 O O . SER A 1 104 ? -7.052 -2.770 -4.723 1.00 92.75 104 SER A O 1
ATOM 837 N N . ASP A 1 105 ? -8.806 -2.407 -3.368 1.00 92.19 105 ASP A N 1
ATOM 838 C CA . ASP A 1 105 ? -8.518 -0.997 -3.099 1.00 92.19 105 ASP A CA 1
ATOM 839 C C . ASP A 1 105 ? -7.171 -0.806 -2.402 1.00 92.19 105 ASP A C 1
ATOM 841 O O . ASP A 1 105 ? -6.383 0.061 -2.789 1.00 92.19 105 ASP A O 1
ATOM 845 N N . ALA A 1 106 ? -6.872 -1.634 -1.398 1.00 92.00 106 ALA A N 1
ATOM 846 C CA . ALA A 1 106 ? -5.603 -1.576 -0.683 1.00 92.00 106 ALA A CA 1
ATOM 847 C C . ALA A 1 106 ? -4.411 -1.874 -1.603 1.00 92.00 106 ALA A C 1
ATOM 849 O O . ALA A 1 106 ? -3.396 -1.179 -1.535 1.00 92.00 106 ALA A O 1
ATOM 850 N N . VAL A 1 107 ? -4.539 -2.864 -2.492 1.00 93.12 107 VAL A N 1
ATOM 851 C CA . VAL A 1 107 ? -3.523 -3.182 -3.504 1.00 93.12 107 VAL A CA 1
ATOM 852 C C . VAL A 1 107 ? -3.286 -1.994 -4.428 1.00 93.12 107 VAL A C 1
ATOM 854 O O . VAL A 1 107 ? -2.142 -1.594 -4.618 1.00 93.12 107 VAL A O 1
ATOM 857 N N . ILE A 1 108 ? -4.341 -1.394 -4.981 1.00 92.50 108 ILE A N 1
ATOM 858 C CA . ILE A 1 108 ? -4.193 -0.264 -5.907 1.00 92.50 108 ILE A CA 1
ATOM 859 C C . ILE A 1 108 ? -3.599 0.958 -5.203 1.00 92.50 108 ILE A C 1
ATOM 861 O O . ILE A 1 108 ? -2.710 1.611 -5.755 1.00 92.50 108 ILE A O 1
ATOM 865 N N . PHE A 1 109 ? -4.049 1.246 -3.979 1.00 92.25 109 PHE A N 1
ATOM 866 C CA . PHE A 1 109 ? -3.503 2.317 -3.151 1.00 92.25 109 PHE A CA 1
ATOM 867 C C . PHE A 1 109 ? -1.999 2.140 -2.930 1.00 92.25 109 PHE A C 1
ATOM 869 O O . PHE A 1 109 ? -1.219 3.053 -3.211 1.00 92.25 109 PHE A O 1
ATOM 876 N N . LEU A 1 110 ? -1.591 0.961 -2.450 1.00 89.81 110 LEU A N 1
ATOM 877 C CA . LEU A 1 110 ? -0.194 0.683 -2.144 1.00 89.81 110 LEU A CA 1
ATOM 878 C C . LEU A 1 110 ? 0.639 0.693 -3.414 1.00 89.81 110 LEU A C 1
ATOM 880 O O . LEU A 1 110 ? 1.637 1.399 -3.443 1.00 89.81 110 LEU A O 1
ATOM 884 N N . PHE A 1 111 ? 0.210 -0.009 -4.466 1.00 88.12 111 PHE A N 1
ATOM 885 C CA . PHE A 1 111 ? 0.910 -0.051 -5.748 1.00 88.12 111 PHE A CA 1
ATOM 886 C C . PHE A 1 111 ? 1.182 1.350 -6.293 1.00 88.12 111 PHE A C 1
ATOM 888 O O . PHE A 1 111 ? 2.324 1.670 -6.606 1.00 88.12 111 PHE A O 1
ATOM 895 N N . ARG A 1 112 ? 0.171 2.227 -6.321 1.00 87.06 112 ARG A N 1
ATOM 896 C CA . ARG A 1 112 ? 0.359 3.617 -6.752 1.00 87.06 112 ARG A CA 1
ATOM 897 C C . ARG A 1 112 ? 1.451 4.317 -5.943 1.00 87.06 112 ARG A C 1
ATOM 899 O O . ARG A 1 112 ? 2.318 4.961 -6.519 1.00 87.06 112 ARG A O 1
ATOM 906 N N . LEU A 1 113 ? 1.411 4.177 -4.620 1.00 87.31 113 LEU A N 1
ATOM 907 C CA . LEU A 1 113 ? 2.3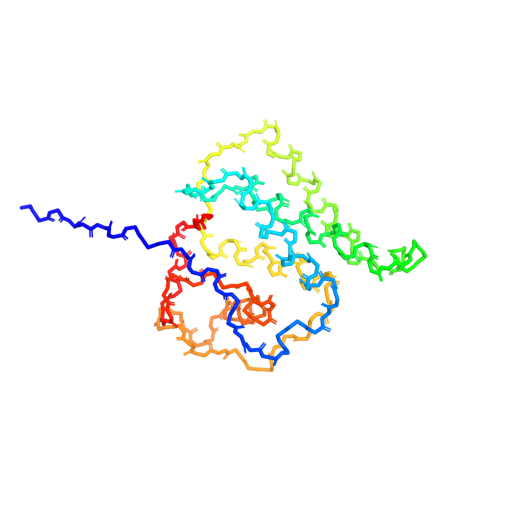73 4.817 -3.731 1.00 87.31 113 LEU A CA 1
ATOM 908 C C . LEU A 1 113 ? 3.794 4.258 -3.917 1.00 87.31 113 LEU A C 1
ATOM 910 O O . LEU A 1 113 ? 4.759 5.007 -4.010 1.00 87.31 113 LEU A O 1
ATOM 914 N N . ILE A 1 114 ? 3.942 2.936 -3.960 1.00 81.50 114 ILE A N 1
ATOM 915 C CA . ILE A 1 114 ? 5.251 2.273 -3.968 1.00 81.50 114 ILE A CA 1
ATOM 916 C C . ILE A 1 114 ? 5.918 2.277 -5.345 1.00 81.50 114 ILE A C 1
ATOM 918 O O . ILE A 1 114 ? 7.145 2.338 -5.404 1.00 81.50 114 ILE A O 1
ATOM 922 N N . SER A 1 115 ? 5.151 2.257 -6.439 1.00 78.19 115 SER A N 1
ATOM 923 C CA . SER A 1 115 ? 5.688 2.403 -7.797 1.00 78.19 115 SER A CA 1
ATOM 924 C C . SER A 1 115 ? 6.341 3.767 -7.990 1.00 78.19 115 SER A C 1
ATOM 926 O O . SER A 1 115 ? 7.417 3.851 -8.582 1.00 78.19 115 SER A O 1
ATOM 928 N N . ASP A 1 116 ? 5.736 4.813 -7.426 1.00 74.06 116 ASP A N 1
ATOM 929 C CA . ASP A 1 116 ? 6.271 6.174 -7.466 1.00 74.06 116 ASP A CA 1
ATOM 930 C C . ASP A 1 116 ? 7.541 6.325 -6.615 1.00 74.06 116 ASP A C 1
ATOM 932 O O . ASP A 1 116 ? 8.438 7.093 -6.973 1.00 74.06 116 ASP A O 1
ATOM 936 N N . LEU A 1 117 ? 7.626 5.596 -5.498 1.00 76.19 117 LEU A N 1
ATOM 937 C CA . LEU A 1 117 ? 8.741 5.682 -4.556 1.00 76.19 117 LEU A CA 1
ATOM 938 C C . LEU A 1 117 ? 9.937 4.822 -4.972 1.00 76.19 117 LEU A C 1
ATOM 940 O O . LEU A 1 117 ? 11.062 5.302 -4.948 1.00 76.19 117 LEU A O 1
ATOM 944 N N . PHE A 1 118 ? 9.745 3.557 -5.339 1.00 71.44 118 PHE A N 1
ATOM 945 C CA . PHE A 1 118 ? 10.859 2.605 -5.440 1.00 71.44 118 PHE A CA 1
ATOM 946 C C . PHE A 1 118 ? 11.366 2.333 -6.858 1.00 71.44 118 PHE A C 1
ATOM 948 O O . PHE A 1 118 ? 12.192 1.437 -7.010 1.00 71.44 118 PHE A O 1
ATOM 955 N N . GLU A 1 119 ? 10.917 3.090 -7.868 1.00 67.94 119 GLU A N 1
ATOM 956 C CA . GLU A 1 119 ? 11.311 2.895 -9.279 1.00 67.94 119 GLU A CA 1
ATOM 957 C C . GLU A 1 119 ? 11.202 1.420 -9.709 1.00 67.94 119 GLU A C 1
ATOM 959 O O . GLU A 1 119 ? 12.069 0.873 -10.392 1.00 67.94 119 GLU A O 1
ATOM 964 N N . ILE A 1 120 ? 10.155 0.740 -9.238 1.00 65.69 120 ILE A N 1
ATOM 965 C CA . ILE A 1 120 ? 10.032 -0.703 -9.418 1.00 65.69 120 ILE A CA 1
ATOM 966 C C . ILE A 1 120 ? 9.776 -0.973 -10.889 1.00 65.69 120 ILE A C 1
ATOM 968 O O . ILE A 1 120 ? 8.834 -0.433 -11.469 1.00 65.69 120 ILE A O 1
ATOM 972 N N . GLN A 1 121 ? 10.601 -1.833 -11.477 1.00 63.62 121 GLN A N 1
ATOM 973 C CA . GLN A 1 121 ? 10.294 -2.405 -12.774 1.00 63.62 121 GLN A CA 1
ATOM 974 C C . GLN A 1 121 ? 9.259 -3.510 -12.552 1.00 63.62 121 GLN A C 1
ATOM 976 O O . GLN A 1 121 ? 9.582 -4.502 -11.892 1.00 63.62 121 GLN A O 1
ATOM 981 N N . PRO A 1 122 ? 8.011 -3.334 -13.021 1.00 63.41 122 PRO A N 1
ATOM 982 C CA . PRO A 1 122 ? 7.026 -4.397 -12.937 1.00 63.41 122 PRO A CA 1
ATOM 983 C C . PRO A 1 122 ? 7.538 -5.641 -13.680 1.00 63.41 122 PRO A C 1
ATOM 985 O O . PRO A 1 122 ? 8.263 -5.492 -14.670 1.00 63.41 122 PRO A O 1
ATOM 988 N N . PRO A 1 123 ? 7.169 -6.857 -13.244 1.00 64.88 123 PRO A N 1
ATOM 989 C CA . PRO A 1 123 ? 7.457 -8.058 -14.018 1.00 64.88 123 PRO A CA 1
ATOM 990 C C . PRO A 1 123 ? 6.895 -7.938 -15.444 1.00 64.88 123 PRO A C 1
ATOM 992 O O . PRO A 1 123 ? 5.819 -7.376 -15.652 1.00 64.88 123 PRO A O 1
ATOM 995 N N . GLU A 1 124 ? 7.633 -8.467 -16.427 1.00 63.31 124 GLU A N 1
ATOM 996 C CA . GLU A 1 124 ? 7.235 -8.427 -17.846 1.00 63.31 124 GLU A CA 1
ATOM 997 C C . GLU A 1 124 ? 5.922 -9.180 -18.105 1.00 63.31 124 GLU A C 1
ATOM 999 O O . GLU A 1 124 ? 5.167 -8.829 -19.013 1.00 63.31 124 GLU A O 1
ATOM 1004 N N . GLU A 1 125 ? 5.624 -10.183 -17.275 1.00 66.12 125 GLU A N 1
ATOM 1005 C CA . GLU A 1 125 ? 4.392 -10.958 -17.324 1.00 66.12 125 GLU A CA 1
ATOM 1006 C C . GLU A 1 125 ? 3.725 -10.983 -15.949 1.00 66.12 125 GLU A C 1
ATOM 1008 O O . GLU A 1 125 ? 4.365 -11.266 -14.936 1.00 66.12 125 GLU A O 1
ATOM 1013 N N . ALA A 1 126 ? 2.421 -10.705 -15.930 1.00 66.88 126 ALA A N 1
ATOM 1014 C CA . ALA A 1 126 ? 1.618 -10.843 -14.726 1.00 66.88 126 ALA A CA 1
ATOM 1015 C C . ALA A 1 126 ? 1.380 -12.332 -14.418 1.00 66.88 126 ALA A C 1
ATOM 1017 O O . ALA A 1 126 ? 1.096 -13.126 -15.323 1.00 66.88 126 ALA A O 1
ATOM 1018 N N . SER A 1 127 ? 1.491 -12.713 -13.149 1.00 69.31 127 SER A N 1
ATOM 1019 C CA . SER A 1 127 ? 1.302 -14.085 -12.703 1.00 69.31 127 SER A CA 1
ATOM 1020 C C . SER A 1 127 ? -0.175 -14.486 -12.770 1.00 69.31 127 SER A C 1
ATOM 1022 O O . SER A 1 127 ? -1.078 -13.715 -12.452 1.00 69.31 127 SER A O 1
ATOM 1024 N N . ASP A 1 128 ? -0.430 -15.728 -13.184 1.00 75.88 128 ASP A N 1
ATOM 1025 C CA . ASP A 1 128 ? -1.767 -16.346 -13.198 1.00 75.88 128 ASP A CA 1
ATOM 1026 C C . ASP A 1 128 ? -1.982 -17.178 -11.921 1.00 75.88 128 ASP A C 1
ATOM 1028 O O . ASP A 1 128 ? -2.416 -18.330 -11.948 1.00 75.88 128 ASP A O 1
ATOM 1032 N N . ARG A 1 129 ? -1.530 -16.637 -10.783 1.00 82.75 129 ARG A N 1
ATOM 1033 C CA . ARG A 1 129 ? -1.465 -17.362 -9.507 1.00 82.75 129 ARG A CA 1
ATOM 1034 C C . ARG A 1 129 ? -2.836 -17.518 -8.849 1.00 82.75 129 ARG A C 1
ATOM 1036 O O . ARG A 1 129 ? -3.096 -18.528 -8.192 1.00 82.75 129 ARG A O 1
ATOM 1043 N N . TYR A 1 130 ? -3.680 -16.500 -8.971 1.00 89.62 130 TYR A N 1
ATOM 1044 C CA . TYR A 1 130 ? -4.947 -16.405 -8.258 1.00 89.62 130 TYR A CA 1
ATOM 1045 C C . TYR A 1 130 ? -6.101 -16.876 -9.132 1.00 89.62 130 TYR A C 1
ATOM 1047 O O . TYR A 1 130 ? -6.419 -16.275 -10.150 1.00 89.62 130 TYR A O 1
ATOM 1055 N N . SER A 1 131 ? -6.753 -17.954 -8.703 1.00 91.75 131 SER A N 1
ATOM 1056 C CA . SER A 1 131 ? -7.825 -18.610 -9.464 1.00 91.75 131 SER A CA 1
ATOM 1057 C C . SER A 1 131 ? -9.085 -17.757 -9.647 1.00 91.75 131 SER A C 1
ATOM 1059 O O . SER A 1 131 ? -9.878 -18.011 -10.553 1.00 91.75 131 SER A O 1
ATOM 1061 N N . ASP A 1 132 ? -9.284 -16.762 -8.784 1.00 93.00 132 ASP A N 1
ATOM 1062 C CA . ASP A 1 132 ? -10.419 -15.843 -8.786 1.00 93.00 132 ASP A CA 1
ATOM 1063 C C . ASP A 1 132 ? -10.152 -14.541 -9.554 1.00 93.00 132 ASP A C 1
ATOM 1065 O O . ASP A 1 132 ? -11.056 -13.713 -9.674 1.00 93.00 132 ASP A O 1
ATOM 1069 N N . ILE A 1 133 ? -8.951 -14.365 -10.114 1.00 89.81 133 ILE A N 1
ATOM 1070 C CA . ILE A 1 133 ? -8.615 -13.221 -10.958 1.00 89.81 133 ILE A CA 1
ATOM 1071 C C . ILE A 1 133 ? -8.387 -13.701 -12.395 1.00 89.81 133 ILE A C 1
ATOM 1073 O O . ILE A 1 133 ? -7.579 -14.595 -12.628 1.00 89.81 133 ILE A O 1
ATOM 1077 N N . PRO A 1 134 ? -9.043 -13.102 -13.405 1.00 89.44 134 PRO A N 1
ATOM 1078 C CA . PRO A 1 134 ? -8.726 -13.403 -14.795 1.00 89.44 134 PRO A CA 1
ATOM 1079 C C . PRO A 1 134 ? -7.255 -13.107 -15.116 1.00 89.44 134 PRO A C 1
ATOM 1081 O O . PRO A 1 134 ? -6.747 -12.047 -14.759 1.00 89.44 134 PRO A O 1
ATOM 1084 N N . LYS A 1 135 ? -6.596 -13.977 -15.887 1.00 83.31 135 LYS A N 1
ATOM 1085 C CA . LYS A 1 135 ? -5.181 -13.840 -16.282 1.00 83.31 135 LYS A CA 1
ATOM 1086 C C . LYS A 1 135 ? -4.769 -12.437 -16.759 1.00 83.31 135 LYS A C 1
ATOM 1088 O O . LYS A 1 135 ? -3.711 -11.937 -16.398 1.00 83.31 135 LYS A O 1
ATOM 1093 N N . TYR A 1 136 ? -5.613 -11.785 -17.560 1.00 83.94 136 TYR A N 1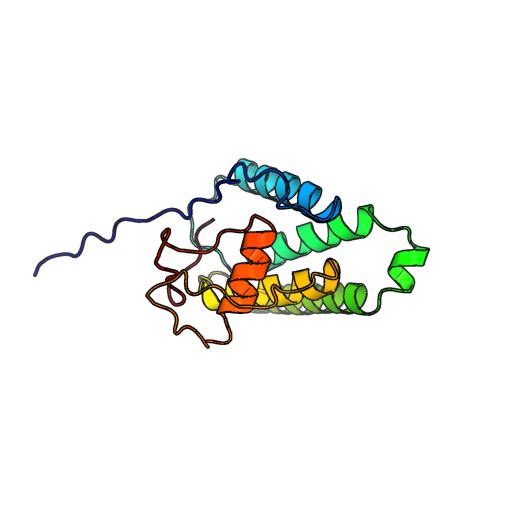
ATOM 1094 C CA . TYR A 1 136 ? -5.340 -10.457 -18.133 1.00 83.94 136 TYR A CA 1
ATOM 1095 C C . TYR A 1 136 ? -6.002 -9.306 -17.362 1.00 83.94 136 TYR A C 1
ATOM 1097 O O . TYR A 1 136 ? -6.239 -8.234 -17.918 1.00 83.94 136 TYR A O 1
ATOM 1105 N N . HIS A 1 137 ? -6.355 -9.522 -16.095 1.00 89.31 137 HIS A N 1
ATOM 1106 C CA . HIS A 1 137 ? -6.937 -8.481 -15.264 1.00 89.31 137 HIS A CA 1
ATOM 1107 C C . HIS A 1 137 ? -5.873 -7.460 -14.844 1.00 89.31 137 HIS A C 1
ATOM 1109 O O . HIS A 1 137 ? -4.756 -7.819 -14.472 1.00 89.31 137 HIS A O 1
ATOM 1115 N N . TYR A 1 138 ? -6.239 -6.176 -14.838 1.00 88.25 138 TYR A N 1
ATOM 1116 C CA . TYR A 1 138 ? -5.316 -5.070 -14.546 1.00 88.25 138 TYR A CA 1
ATOM 1117 C C . TYR A 1 138 ? -4.687 -5.133 -13.146 1.00 88.25 138 TYR A C 1
ATOM 1119 O O . TYR A 1 138 ? -3.686 -4.470 -12.897 1.00 88.25 138 TYR A O 1
ATOM 1127 N N . ILE A 1 139 ? -5.287 -5.895 -12.227 1.00 91.31 139 ILE A N 1
AT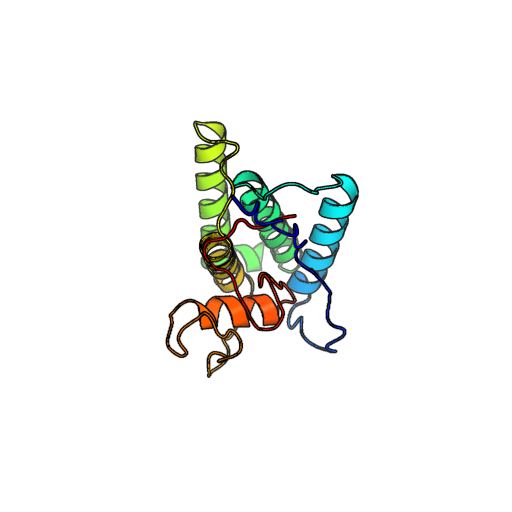OM 1128 C CA . ILE A 1 139 ? -4.855 -5.982 -10.829 1.00 91.31 139 ILE A CA 1
ATOM 1129 C C . ILE A 1 139 ? -3.701 -6.967 -10.606 1.00 91.31 139 ILE A C 1
ATOM 1131 O O . ILE A 1 139 ? -3.003 -6.837 -9.606 1.00 91.31 139 ILE A O 1
ATOM 1135 N N . ASN A 1 140 ? -3.463 -7.909 -11.529 1.00 89.19 140 ASN A N 1
ATOM 1136 C CA . ASN A 1 140 ? -2.404 -8.910 -11.355 1.00 89.19 140 ASN A CA 1
ATOM 1137 C C . ASN A 1 140 ? -1.030 -8.243 -11.231 1.00 89.19 140 ASN A C 1
ATOM 1139 O O . ASN A 1 140 ? -0.277 -8.550 -10.316 1.00 89.19 140 ASN A O 1
ATOM 1143 N N . LEU A 1 141 ? -0.753 -7.236 -12.065 1.00 86.44 141 LEU A N 1
ATOM 1144 C CA . LEU A 1 141 ? 0.516 -6.516 -12.019 1.00 86.44 141 LEU A CA 1
ATOM 1145 C C . LEU A 1 141 ? 0.755 -5.780 -10.678 1.00 86.44 141 LEU A C 1
ATOM 1147 O O . LEU A 1 141 ? 1.831 -5.949 -10.095 1.00 86.44 141 LEU A O 1
ATOM 1151 N N . PRO A 1 142 ? -0.208 -4.998 -10.146 1.00 89.44 142 PRO A N 1
ATOM 1152 C CA . PRO A 1 142 ? -0.141 -4.478 -8.785 1.00 89.44 142 PRO A CA 1
ATOM 1153 C C . PRO A 1 142 ? 0.135 -5.536 -7.715 1.00 89.44 142 PRO A C 1
ATOM 1155 O O . PRO A 1 142 ? 0.981 -5.311 -6.850 1.00 89.44 142 PRO A O 1
ATOM 1158 N N . ILE A 1 143 ? -0.549 -6.682 -7.779 1.00 89.44 143 ILE A N 1
ATOM 1159 C CA . ILE A 1 143 ? -0.374 -7.777 -6.818 1.00 89.44 143 ILE A CA 1
ATOM 1160 C C . ILE A 1 143 ? 1.053 -8.318 -6.887 1.00 89.44 143 ILE A C 1
ATOM 1162 O O . ILE A 1 143 ? 1.737 -8.337 -5.868 1.00 89.44 143 ILE A O 1
ATOM 1166 N N . ASP A 1 144 ? 1.529 -8.680 -8.076 1.00 84.50 144 ASP A N 1
ATOM 1167 C CA . ASP A 1 144 ? 2.868 -9.245 -8.258 1.00 84.50 144 ASP A CA 1
ATOM 1168 C C . ASP A 1 144 ? 3.963 -8.272 -7.820 1.00 84.50 144 ASP A C 1
ATOM 1170 O O . ASP A 1 144 ? 4.951 -8.667 -7.205 1.00 84.50 144 ASP A O 1
ATOM 1174 N N . THR A 1 145 ? 3.772 -6.979 -8.095 1.00 82.00 145 THR A N 1
ATOM 1175 C CA . THR A 1 145 ? 4.706 -5.929 -7.677 1.00 82.00 145 THR A CA 1
ATOM 1176 C C . THR A 1 145 ? 4.794 -5.850 -6.152 1.00 82.00 145 THR A C 1
ATOM 1178 O O . THR A 1 145 ? 5.889 -5.777 -5.597 1.00 82.00 145 THR A O 1
ATOM 1181 N N . LEU A 1 146 ? 3.652 -5.879 -5.459 1.00 83.19 146 LEU A N 1
ATOM 1182 C CA . LEU A 1 146 ? 3.591 -5.827 -3.997 1.00 83.19 146 LEU A CA 1
ATOM 1183 C C . LEU A 1 146 ? 4.132 -7.109 -3.354 1.00 83.19 146 LEU A C 1
ATOM 1185 O O . LEU A 1 146 ? 4.899 -7.029 -2.393 1.00 83.19 146 LEU A O 1
ATOM 1189 N N . GLU A 1 147 ? 3.811 -8.282 -3.902 1.00 81.88 147 GLU A N 1
ATOM 1190 C CA . GLU A 1 147 ? 4.386 -9.556 -3.454 1.00 81.88 147 GLU A CA 1
ATOM 1191 C C . GLU A 1 147 ? 5.900 -9.601 -3.674 1.00 81.88 147 GLU A C 1
ATOM 1193 O O . GLU A 1 147 ? 6.638 -10.069 -2.807 1.00 81.88 147 GLU A O 1
ATOM 1198 N N . GLY A 1 148 ? 6.373 -9.021 -4.778 1.00 74.00 148 GLY A N 1
ATOM 1199 C CA . GLY A 1 148 ? 7.783 -8.769 -5.058 1.00 74.00 148 GLY A CA 1
ATOM 1200 C C . GLY A 1 148 ? 8.449 -7.786 -4.090 1.00 74.00 148 GLY A C 1
ATOM 1201 O O . GLY A 1 148 ? 9.667 -7.678 -4.092 1.00 74.00 148 GLY A O 1
ATOM 1202 N N . LEU A 1 149 ? 7.696 -7.105 -3.222 1.00 71.88 149 LEU A N 1
ATOM 1203 C CA . LEU A 1 149 ? 8.214 -6.366 -2.064 1.00 71.88 149 LEU A CA 1
ATOM 1204 C C . LEU A 1 149 ? 7.925 -7.073 -0.731 1.00 71.88 149 LEU A C 1
ATOM 1206 O O . LEU A 1 149 ? 8.084 -6.477 0.332 1.00 71.88 149 LEU A O 1
ATOM 1210 N N . GLY A 1 150 ? 7.465 -8.322 -0.758 1.00 73.69 150 GLY A N 1
ATOM 1211 C CA . GLY A 1 150 ? 7.109 -9.087 0.435 1.00 73.69 150 GLY A CA 1
ATOM 1212 C C . GLY A 1 150 ? 5.784 -8.669 1.081 1.00 73.69 150 GLY A C 1
ATOM 1213 O O . GLY A 1 150 ? 5.537 -9.019 2.233 1.00 73.69 150 GLY A O 1
ATOM 1214 N N . LEU A 1 151 ? 4.929 -7.922 0.376 1.00 78.94 151 LEU A N 1
ATOM 1215 C CA . LEU A 1 151 ? 3.599 -7.528 0.844 1.00 78.94 151 LEU A CA 1
ATOM 1216 C C . LEU A 1 151 ? 2.554 -8.488 0.274 1.00 78.94 151 LEU A C 1
ATOM 1218 O O . LEU A 1 151 ? 2.034 -8.286 -0.821 1.00 78.94 151 LEU A O 1
ATOM 1222 N N . HIS A 1 152 ? 2.239 -9.537 1.027 1.00 83.31 152 HIS A N 1
ATOM 1223 C CA . HIS A 1 152 ? 1.215 -10.497 0.629 1.00 83.31 152 HIS A CA 1
ATOM 1224 C C . HIS A 1 152 ? -0.170 -10.059 1.116 1.00 83.31 152 HIS A C 1
ATOM 1226 O O . HIS A 1 152 ? -0.457 -10.070 2.310 1.00 83.31 152 HIS A O 1
ATOM 1232 N N . LEU A 1 153 ? -1.023 -9.670 0.168 1.00 85.50 153 LEU A N 1
ATOM 1233 C CA . LEU A 1 153 ? -2.401 -9.235 0.420 1.00 85.50 153 LEU A CA 1
ATOM 1234 C C . LEU A 1 153 ? -3.448 -10.293 0.057 1.00 85.50 153 LEU A C 1
ATOM 1236 O O . LEU A 1 153 ? -4.625 -10.063 0.320 1.00 85.50 153 LEU A O 1
ATOM 1240 N N . GLY A 1 154 ? -3.049 -11.423 -0.535 1.00 85.56 154 GLY A N 1
ATOM 1241 C CA . GLY A 1 154 ? -3.966 -12.506 -0.887 1.00 85.56 154 GLY A CA 1
ATOM 1242 C C . GLY A 1 154 ? -4.664 -13.094 0.341 1.00 85.56 154 GLY A C 1
ATOM 1243 O O . GLY A 1 154 ? -4.095 -13.154 1.432 1.00 85.56 154 GLY A O 1
ATOM 1244 N N . ARG A 1 155 ? -5.920 -13.524 0.178 1.00 85.62 155 ARG A N 1
ATOM 1245 C CA . ARG A 1 155 ? -6.648 -14.231 1.241 1.00 85.62 155 ARG A CA 1
ATOM 1246 C C . ARG A 1 155 ? -6.040 -15.602 1.519 1.00 85.62 155 ARG A C 1
ATOM 1248 O O . ARG A 1 155 ? -5.911 -16.006 2.669 1.00 85.62 155 ARG A O 1
ATOM 1255 N N . GLU A 1 156 ? -5.721 -16.322 0.453 1.00 85.44 156 GLU A N 1
ATOM 1256 C CA . GLU A 1 156 ? -5.160 -17.668 0.466 1.00 85.44 156 GLU A CA 1
ATOM 1257 C C . GLU A 1 156 ? -4.069 -17.765 -0.603 1.00 85.44 156 GLU A C 1
ATOM 1259 O O . GLU A 1 156 ? -3.941 -16.906 -1.472 1.00 85.44 156 GLU A O 1
ATOM 1264 N N . THR A 1 157 ? -3.310 -18.859 -0.608 1.00 83.44 157 THR A N 1
ATOM 1265 C CA . THR A 1 157 ? -2.202 -19.054 -1.556 1.00 83.44 157 THR A CA 1
ATOM 1266 C C . THR A 1 157 ? -2.617 -19.029 -3.031 1.00 83.44 157 THR A C 1
ATOM 1268 O O . THR A 1 157 ? -1.772 -18.706 -3.870 1.00 83.44 157 THR A O 1
ATOM 1271 N N . SER A 1 158 ? -3.878 -19.365 -3.333 1.00 86.81 158 SER A N 1
ATOM 1272 C CA . SER A 1 158 ? -4.460 -19.436 -4.682 1.00 86.81 158 SER A CA 1
ATOM 1273 C C . SER A 1 158 ? -5.751 -18.624 -4.860 1.00 86.81 158 SER A C 1
ATOM 1275 O O . SER A 1 158 ? -6.394 -18.730 -5.909 1.00 86.81 158 SER A O 1
ATOM 1277 N N . VAL A 1 159 ? -6.171 -17.856 -3.847 1.00 89.75 159 VAL A N 1
ATOM 1278 C CA . VAL A 1 159 ? -7.375 -17.006 -3.899 1.00 89.75 159 VAL A CA 1
ATOM 1279 C C . VAL A 1 159 ? -7.043 -15.619 -3.365 1.00 89.75 159 VAL A C 1
ATOM 1281 O O . VAL A 1 159 ? -6.604 -15.477 -2.223 1.00 89.75 159 VAL A O 1
ATOM 1284 N N . PHE A 1 160 ? -7.263 -14.593 -4.180 1.00 92.19 160 PHE A N 1
ATOM 1285 C CA . PHE A 1 160 ? -6.966 -13.220 -3.801 1.00 92.19 160 PHE A CA 1
ATOM 1286 C C . PHE A 1 160 ? -8.057 -12.645 -2.895 1.00 92.19 160 PHE A C 1
ATOM 1288 O O . PHE A 1 160 ? -7.742 -12.077 -1.850 1.00 92.19 160 PHE A O 1
ATOM 1295 N N . GLY A 1 161 ? -9.333 -12.842 -3.241 1.00 92.88 161 GLY A N 1
ATOM 1296 C CA . GLY A 1 161 ? -10.475 -12.353 -2.467 1.00 92.88 161 GLY A CA 1
ATOM 1297 C C . GLY A 1 161 ? -10.601 -10.832 -2.511 1.00 92.88 161 GLY A C 1
ATOM 1298 O O . GLY A 1 161 ? -10.694 -10.195 -1.461 1.00 92.88 161 GLY A O 1
ATOM 1299 N N . GLY A 1 162 ? -10.564 -10.252 -3.717 1.00 90.31 162 GLY A N 1
ATOM 1300 C CA . GLY A 1 162 ? -10.458 -8.800 -3.925 1.00 90.31 162 GLY A CA 1
ATOM 1301 C C . GLY A 1 162 ? -11.544 -7.964 -3.246 1.00 90.31 162 GLY A C 1
ATOM 1302 O O . GLY A 1 162 ? -11.250 -6.865 -2.786 1.00 90.31 162 GLY A O 1
ATOM 1303 N N . GLU A 1 163 ? -12.754 -8.508 -3.121 1.00 91.31 163 GLU A N 1
ATOM 1304 C CA . GLU A 1 163 ? -13.895 -7.832 -2.493 1.00 91.31 163 GLU A CA 1
ATOM 1305 C C . GLU A 1 163 ? -13.916 -7.928 -0.964 1.00 91.31 163 GLU A C 1
ATOM 1307 O O . GLU A 1 163 ? -14.664 -7.178 -0.331 1.00 91.31 163 GLU A O 1
ATOM 1312 N N . ASP A 1 164 ? -13.136 -8.829 -0.352 1.00 89.19 164 ASP A N 1
ATOM 1313 C CA . ASP A 1 164 ? -13.131 -8.935 1.107 1.00 89.19 164 ASP A CA 1
ATOM 1314 C C . ASP A 1 164 ? -12.195 -7.908 1.758 1.00 89.19 164 ASP A C 1
ATOM 1316 O O . ASP A 1 164 ? -11.213 -7.440 1.171 1.00 89.19 164 ASP A O 1
ATOM 1320 N N . SER A 1 165 ? -12.521 -7.558 3.002 1.00 89.00 165 SER A N 1
ATOM 1321 C CA . SER A 1 165 ? -11.770 -6.596 3.800 1.00 89.00 165 SER A CA 1
ATOM 1322 C C . SER A 1 165 ? -10.340 -7.065 4.067 1.00 89.00 165 SER A C 1
ATOM 1324 O O . SER A 1 165 ? -10.086 -8.235 4.382 1.00 89.00 165 SER A O 1
ATOM 1326 N N . VAL A 1 166 ? -9.398 -6.126 4.047 1.00 86.81 166 VAL A N 1
ATOM 1327 C CA . VAL A 1 166 ? -8.051 -6.347 4.582 1.00 86.81 166 VAL A CA 1
ATOM 1328 C C . VAL A 1 166 ? -8.135 -6.442 6.103 1.00 86.81 166 VAL A C 1
ATOM 1330 O O . VAL A 1 166 ? -8.811 -5.642 6.742 1.00 86.81 166 VAL A O 1
ATOM 1333 N N . SER A 1 167 ? -7.429 -7.400 6.697 1.00 81.94 167 SER A N 1
ATOM 1334 C CA . SER A 1 167 ? -7.225 -7.467 8.152 1.00 81.94 167 SER A CA 1
ATOM 1335 C C . SER A 1 167 ? -5.765 -7.146 8.482 1.00 81.94 167 SER A C 1
ATOM 1337 O O . SER A 1 167 ? -4.879 -7.372 7.652 1.00 81.94 167 SER A O 1
ATOM 1339 N N . LEU A 1 168 ? -5.518 -6.555 9.651 1.00 71.69 168 LEU A N 1
ATOM 1340 C CA . LEU A 1 168 ? -4.177 -6.130 10.076 1.00 71.69 168 LEU A CA 1
ATOM 1341 C C . LEU A 1 168 ? -3.467 -7.181 10.915 1.00 71.69 168 LEU A C 1
ATOM 1343 O O . LEU A 1 168 ? -4.180 -7.892 11.649 1.00 71.69 168 LEU A O 1
#

Sequence (168 aa):
MIGKNVQKVEPVWETQTSKEIFLSEAAKRTSVSLQAWKGKENLTREATQADLVRIGNLFVESFSQTKTPDQLRFFGNFRQSELYLQSLEKTLSENITGVPVQRSDAVIFLFRLISDLFEIQPPEEASDRYSDIPKYHYINLPIDTLEGLGLHLGRETSVFGGEDSVSL

Secondary structure (DSSP, 8-state):
------------------TT---SHHHHHHHHHHHHHHHHHT--SB-BHHHHHHHHHHHHHHHHTTS-HHHHHH-HHHHHHHHHHHHHHHHHHHH---PBPBHHHHHHHHHHHHHHHH-----SS-----TTS-TT-TTHHHHHHHHTTT----SBTTB--TTSBPB-

Foldseek 3Di:
DDDPPPPPQAFPLDPPPPPPLDPDPLLVQLVVVVVVVCVVPVFFDFDKVVNLLVSLVSSLVSLPVVDDPVRCVVQPLSVVSVVVSVVSVVVCVVDDDDDFDFLLRSLVSVLSSVCSRPVDDFPPAFDPQAPPDPRPDPSSRSQSSCVSSSNHQASDRHHRRRGDGHGD

pLDDT: mean 76.37, std 15.72, range [35.78, 93.12]

Radius of gyration: 16.55 Å; chains: 1; bounding box: 51×41×37 Å